Protein AF-A0A963QCN6-F1 (afdb_monomer)

Nearest PDB structures (foldseek):
  6n9h-assembly1_A  TM=8.023E-01  e=6.105E+00  synthetic construct
  6o0i-assembly1_A  TM=8.056E-01  e=9.210E+00  synthetic construct

Sequence (66 aa):
WMVLIAAEMLAQNPGLGKFVWDEFQNGSSQSLARIMFAVIVIGFIGFLLDRVMMSLQALASKNHTV

Solvent-accessible surface area (backbone atoms only — not comparable to full-atom values): 3837 Å² total; per-residue (Å²): 113,70,67,58,55,53,51,41,68,69,62,80,50,93,31,71,68,56,50,45,51,53,37,60,73,62,73,43,85,69,29,57,58,52,42,53,51,50,53,51,51,52,52,51,52,54,51,51,53,52,53,50,50,54,50,49,50,54,55,56,54,61,67,72,78,113

Mean predicted aligned error: 9.53 Å

Secondary structure (DSSP, 8-state):
-HHHHHHHHHT-S--HHHHHHHHHHT--HHHHHHHHHHHHHHHHHHHHHHHHHHHHHHHHHHTT--

Radius of gyration: 16.56 Å; Cα contacts (8 Å, |Δi|>4): 21; chains: 1; bounding box: 39×15×47 Å

pLDDT: mean 74.9, std 9.88, range [49.28, 87.94]

Structure (mmCIF, N/CA/C/O backbone):
data_AF-A0A963QCN6-F1
#
_entry.id   AF-A0A963QCN6-F1
#
loop_
_atom_site.group_PDB
_atom_site.id
_atom_site.type_symbol
_atom_site.label_atom_id
_atom_site.label_alt_id
_atom_site.label_comp_id
_atom_site.label_asym_id
_atom_site.label_entity_id
_atom_site.label_seq_id
_atom_site.pdbx_PDB_ins_code
_atom_site.Cartn_x
_atom_site.Cartn_y
_atom_site.Cartn_z
_atom_site.occupancy
_atom_site.B_iso_or_equiv
_atom_site.auth_seq_id
_atom_site.auth_comp_id
_atom_site.auth_asym_id
_atom_site.auth_atom_id
_atom_site.pdbx_PDB_model_num
ATOM 1 N N . TRP A 1 1 ? 6.060 4.318 -0.543 1.00 65.75 1 TRP A N 1
ATOM 2 C CA . TRP A 1 1 ? 5.052 5.197 0.091 1.00 65.75 1 TRP A CA 1
ATOM 3 C C . TRP A 1 1 ? 4.267 6.002 -0.951 1.00 65.75 1 TRP A C 1
ATOM 5 O O . TRP A 1 1 ? 3.082 5.752 -1.097 1.00 65.75 1 TRP A O 1
ATOM 15 N N . MET A 1 2 ? 4.910 6.844 -1.773 1.00 68.62 2 MET A N 1
ATOM 16 C CA . MET A 1 2 ? 4.228 7.644 -2.819 1.00 68.62 2 MET A CA 1
ATOM 17 C C . MET A 1 2 ? 3.507 6.817 -3.902 1.00 68.62 2 MET A C 1
ATOM 19 O O . MET A 1 2 ? 2.416 7.175 -4.329 1.00 68.62 2 MET A O 1
ATOM 23 N N . VAL A 1 3 ? 4.076 5.677 -4.309 1.00 71.38 3 VAL A N 1
ATOM 24 C CA . VAL A 1 3 ? 3.472 4.778 -5.315 1.00 71.38 3 VAL A CA 1
ATOM 25 C C . VAL A 1 3 ? 2.141 4.175 -4.847 1.00 71.38 3 VAL A C 1
ATOM 27 O O . VAL A 1 3 ? 1.232 4.000 -5.649 1.00 71.38 3 VAL A O 1
ATOM 30 N N . LEU A 1 4 ? 2.000 3.895 -3.550 1.00 70.44 4 LEU A N 1
ATOM 31 C CA . LEU A 1 4 ? 0.775 3.316 -2.993 1.00 70.44 4 LEU A CA 1
ATOM 32 C C . LEU A 1 4 ? -0.363 4.344 -2.967 1.00 70.44 4 LEU A C 1
ATOM 34 O O . LEU A 1 4 ? -1.487 4.007 -3.319 1.00 70.44 4 LEU A O 1
ATOM 38 N N . ILE A 1 5 ? -0.052 5.607 -2.647 1.00 72.00 5 ILE A N 1
ATOM 39 C CA . ILE A 1 5 ? -1.024 6.709 -2.713 1.00 72.00 5 ILE A CA 1
ATOM 40 C C . ILE A 1 5 ? -1.444 6.968 -4.167 1.00 72.00 5 ILE A C 1
ATOM 42 O O . ILE A 1 5 ? -2.627 7.139 -4.443 1.00 72.00 5 ILE A O 1
ATOM 46 N N . ALA A 1 6 ? -0.502 6.940 -5.117 1.00 72.94 6 ALA A N 1
ATOM 47 C CA . ALA A 1 6 ? -0.817 7.098 -6.538 1.00 72.94 6 ALA A CA 1
ATOM 48 C C . ALA A 1 6 ? -1.722 5.968 -7.068 1.00 72.94 6 ALA A C 1
ATOM 50 O O . ALA A 1 6 ? -2.666 6.233 -7.810 1.00 72.94 6 ALA A O 1
ATOM 51 N N . ALA A 1 7 ? -1.477 4.722 -6.650 1.00 71.19 7 ALA A N 1
ATOM 52 C CA . ALA A 1 7 ? -2.328 3.584 -6.991 1.00 71.19 7 ALA A CA 1
ATOM 53 C C . ALA A 1 7 ? -3.739 3.706 -6.386 1.00 71.19 7 ALA A C 1
ATOM 55 O O . ALA A 1 7 ? -4.718 3.390 -7.059 1.00 71.19 7 ALA A O 1
ATOM 56 N N . GLU A 1 8 ? -3.860 4.210 -5.152 1.00 70.69 8 GLU A N 1
ATOM 57 C CA . GLU A 1 8 ? -5.157 4.442 -4.504 1.00 70.69 8 GLU A CA 1
ATOM 58 C C . GLU A 1 8 ? -5.983 5.516 -5.232 1.00 70.69 8 GLU A C 1
ATOM 60 O O . GLU A 1 8 ? -7.183 5.346 -5.432 1.00 70.69 8 GLU A O 1
ATOM 65 N N . MET A 1 9 ? -5.333 6.581 -5.708 1.00 68.81 9 MET A N 1
ATOM 66 C CA . MET A 1 9 ? -5.993 7.657 -6.457 1.00 68.81 9 MET A CA 1
ATOM 67 C C . MET A 1 9 ? -6.411 7.234 -7.877 1.00 68.81 9 MET A C 1
ATOM 69 O O . MET A 1 9 ? -7.407 7.736 -8.394 1.00 68.81 9 MET A O 1
ATOM 73 N N . LEU A 1 10 ? -5.695 6.291 -8.503 1.00 65.06 10 LEU A N 1
ATOM 74 C CA . LEU A 1 10 ? -6.047 5.734 -9.819 1.00 65.06 10 LEU A CA 1
ATOM 75 C C . LEU A 1 10 ? -7.189 4.711 -9.762 1.00 65.06 10 LEU A C 1
ATOM 77 O O . LEU A 1 10 ? -7.894 4.537 -10.752 1.00 65.06 10 LEU A O 1
ATOM 81 N N . ALA A 1 11 ? -7.392 4.036 -8.626 1.00 67.81 11 ALA A N 1
ATOM 82 C CA . ALA A 1 11 ? -8.391 2.975 -8.510 1.00 67.81 11 ALA A CA 1
ATOM 83 C C . ALA A 1 11 ? -9.849 3.479 -8.552 1.00 67.81 11 ALA A C 1
ATOM 85 O O . ALA A 1 11 ? -10.746 2.650 -8.693 1.00 67.81 11 ALA A O 1
ATOM 86 N N . GLN A 1 12 ? -10.094 4.795 -8.415 1.00 56.03 12 GLN A N 1
ATOM 87 C CA . GLN A 1 12 ? -11.402 5.493 -8.366 1.00 56.03 12 GLN A CA 1
ATOM 88 C C . GLN A 1 12 ? -12.475 4.916 -7.404 1.00 56.03 12 GLN A C 1
ATOM 90 O O . GLN A 1 12 ? -13.530 5.520 -7.228 1.00 56.03 12 GLN A O 1
ATOM 95 N N . ASN A 1 13 ? -12.207 3.789 -6.746 1.00 62.12 13 ASN A N 1
ATOM 96 C CA . ASN A 1 13 ? -13.017 3.126 -5.733 1.00 62.12 13 ASN A CA 1
ATOM 97 C C . ASN A 1 13 ? -12.508 3.476 -4.327 1.00 62.12 13 ASN A C 1
ATOM 99 O O . ASN A 1 13 ? -11.335 3.827 -4.178 1.00 62.12 13 ASN A O 1
ATOM 103 N N . PRO A 1 14 ? -13.352 3.362 -3.280 1.00 68.56 14 PRO A N 1
ATOM 104 C CA . PRO A 1 14 ? -12.913 3.546 -1.899 1.00 68.56 14 PRO A CA 1
ATOM 105 C C . PRO A 1 14 ? -11.693 2.658 -1.612 1.00 68.56 14 PRO A C 1
ATOM 107 O O . PRO A 1 14 ? -11.770 1.434 -1.692 1.00 68.56 14 PRO A O 1
ATOM 110 N N . GLY A 1 15 ? -10.559 3.308 -1.350 1.00 74.62 15 GLY A N 1
ATOM 111 C CA . GLY A 1 15 ? -9.249 2.675 -1.279 1.00 74.62 15 GLY A CA 1
ATOM 112 C C . GLY A 1 15 ? -8.940 1.984 0.047 1.00 74.62 15 GLY A C 1
ATOM 113 O O . GLY A 1 15 ? -9.725 2.011 1.000 1.00 74.62 15 GLY A O 1
ATOM 114 N N . LEU A 1 16 ? -7.744 1.393 0.117 1.00 74.62 16 LEU A N 1
ATOM 115 C CA . LEU A 1 16 ? -7.231 0.736 1.323 1.00 74.62 16 LEU A CA 1
ATOM 116 C C . LEU A 1 16 ? -7.021 1.733 2.475 1.00 74.62 16 LEU A C 1
ATOM 118 O O . LEU A 1 16 ? -7.251 1.367 3.627 1.00 74.62 16 LEU A O 1
ATOM 122 N N . GLY A 1 17 ? -6.659 2.991 2.192 1.00 72.56 17 GLY A N 1
ATOM 123 C CA . GLY A 1 17 ? -6.550 4.044 3.204 1.00 72.56 17 GLY A CA 1
ATOM 124 C C . GLY A 1 17 ? -7.898 4.398 3.833 1.00 72.56 17 GLY A C 1
ATOM 125 O O . GLY A 1 17 ? -8.010 4.456 5.059 1.00 72.56 17 GLY A O 1
ATOM 126 N N . LYS A 1 18 ? -8.950 4.544 3.015 1.00 74.38 18 LYS A N 1
ATOM 127 C CA . LYS A 1 18 ? -10.322 4.758 3.509 1.00 74.38 18 LYS A CA 1
ATOM 128 C C . LYS A 1 18 ? -10.832 3.556 4.314 1.00 74.38 18 LYS A C 1
ATOM 130 O O . LYS A 1 18 ? -11.489 3.759 5.326 1.00 74.38 18 LYS A O 1
ATOM 135 N N . PHE A 1 19 ? -10.506 2.329 3.900 1.00 76.81 19 PHE A N 1
ATOM 136 C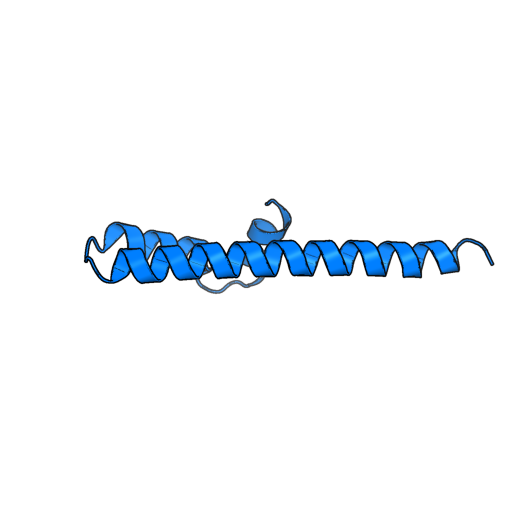 CA . PHE A 1 19 ? -10.849 1.107 4.640 1.00 76.81 19 PHE A CA 1
ATOM 137 C C . PHE A 1 19 ? -10.190 1.066 6.026 1.00 76.81 19 PHE A C 1
ATOM 139 O O . PHE A 1 19 ? -10.872 0.847 7.021 1.00 76.81 19 PHE A O 1
ATOM 146 N N . VAL A 1 20 ? -8.884 1.341 6.114 1.00 75.75 20 VAL A N 1
ATOM 147 C CA . VAL A 1 20 ? -8.168 1.403 7.402 1.00 75.75 20 VAL A CA 1
ATOM 148 C C . VAL A 1 20 ? -8.715 2.521 8.292 1.00 75.75 20 VAL A C 1
ATOM 150 O O . VAL A 1 20 ? -8.849 2.328 9.497 1.00 75.75 20 VAL A O 1
ATOM 153 N N . TRP A 1 21 ? -9.058 3.669 7.706 1.00 76.31 21 TRP A N 1
ATOM 154 C CA . TRP A 1 21 ? -9.647 4.802 8.418 1.00 76.31 21 TRP A CA 1
ATOM 155 C C . TRP A 1 21 ? -11.029 4.484 9.011 1.00 76.31 21 TRP A C 1
ATOM 157 O O . TRP A 1 21 ? -11.277 4.779 10.180 1.00 76.31 21 TRP A O 1
ATOM 167 N N . ASP A 1 22 ? -11.907 3.843 8.235 1.00 80.00 22 ASP A N 1
ATOM 168 C CA . ASP A 1 22 ? -13.242 3.426 8.690 1.00 80.00 22 ASP A CA 1
ATOM 169 C C . ASP A 1 22 ? -13.134 2.387 9.818 1.00 80.00 22 ASP A C 1
ATOM 171 O O . ASP A 1 22 ? -13.798 2.481 10.850 1.00 80.00 22 ASP A O 1
ATOM 175 N N . GLU A 1 23 ? -12.214 1.433 9.668 1.0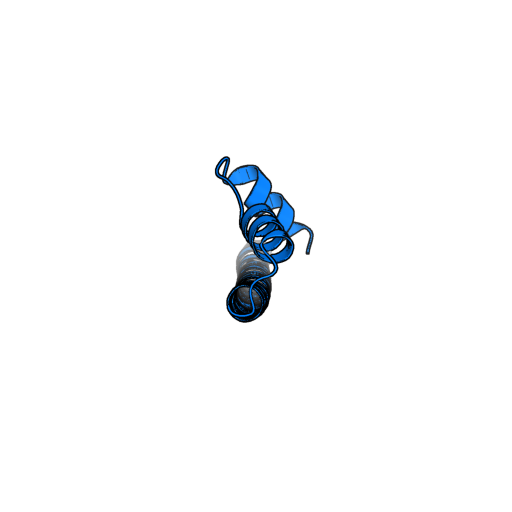0 78.25 23 GLU A N 1
ATOM 176 C CA . GLU A 1 23 ? -11.976 0.366 10.638 1.00 78.25 23 GLU A CA 1
ATOM 177 C C . GLU A 1 23 ? -11.316 0.889 11.931 1.00 78.25 23 GLU A C 1
ATOM 179 O O . GLU A 1 23 ? -11.594 0.388 13.024 1.00 78.25 23 GLU A O 1
ATOM 184 N N . PHE A 1 24 ? -10.492 1.939 11.840 1.00 72.88 24 PHE A N 1
ATOM 185 C CA . PHE A 1 24 ? -9.917 2.628 13.000 1.00 72.88 24 PHE A CA 1
ATOM 186 C C . PHE A 1 24 ? -10.979 3.400 13.790 1.00 72.88 24 PHE A C 1
ATOM 188 O O . PHE A 1 24 ? -11.003 3.322 15.018 1.00 72.88 24 PHE A O 1
ATOM 195 N N . GLN A 1 25 ? -11.903 4.084 13.109 1.00 70.31 25 GLN A N 1
ATOM 196 C CA . GLN A 1 25 ? -13.005 4.786 13.777 1.00 70.31 25 GLN A CA 1
ATOM 197 C C . GLN A 1 25 ? -14.063 3.849 14.378 1.00 70.31 25 GLN A C 1
ATOM 199 O O . GLN A 1 25 ? -14.733 4.225 15.337 1.00 70.31 25 GLN A O 1
ATOM 204 N N . ASN A 1 26 ? -14.200 2.622 13.869 1.00 71.00 26 ASN A N 1
ATOM 205 C CA . ASN A 1 26 ? -15.194 1.653 14.342 1.00 71.00 26 ASN A CA 1
ATOM 206 C C . ASN A 1 26 ? -14.904 1.088 15.757 1.00 71.00 26 ASN A C 1
ATOM 208 O O . ASN A 1 26 ? -15.754 0.415 16.334 1.00 71.00 26 ASN A O 1
ATOM 212 N N . GLY A 1 27 ? -13.714 1.329 16.330 1.00 63.16 27 GLY A N 1
ATOM 213 C CA . GLY A 1 27 ? -13.401 1.147 17.763 1.00 63.16 27 GLY A CA 1
ATOM 214 C C . GLY A 1 27 ? -13.526 -0.268 18.365 1.00 63.16 27 GLY A C 1
ATOM 215 O O . GLY A 1 27 ? -13.268 -0.454 19.552 1.00 63.16 27 GLY A O 1
ATOM 216 N N . SER A 1 28 ? -13.920 -1.275 17.585 1.00 61.56 28 SER A N 1
ATOM 217 C CA . SER A 1 28 ? -14.138 -2.652 18.039 1.00 61.56 28 SER A CA 1
ATOM 218 C C . SER A 1 28 ? -12.831 -3.452 18.073 1.00 61.56 28 SER A C 1
ATOM 220 O O . SER A 1 28 ? -11.990 -3.321 17.190 1.00 61.56 28 SER A O 1
ATOM 222 N N . SER A 1 29 ? -12.657 -4.363 19.035 1.00 56.66 29 SER A N 1
ATOM 223 C CA . SER A 1 29 ? -11.441 -5.190 19.173 1.00 56.66 29 SER A CA 1
ATOM 224 C C . SER A 1 29 ? -11.105 -6.033 17.930 1.00 56.66 29 SER A C 1
ATOM 226 O O . SER A 1 29 ? -9.956 -6.417 17.729 1.00 56.66 29 SER A O 1
ATOM 228 N N . GLN A 1 30 ? -12.087 -6.293 17.063 1.00 62.59 30 GLN A N 1
ATOM 229 C CA . GLN A 1 30 ? -11.899 -7.012 15.799 1.00 62.59 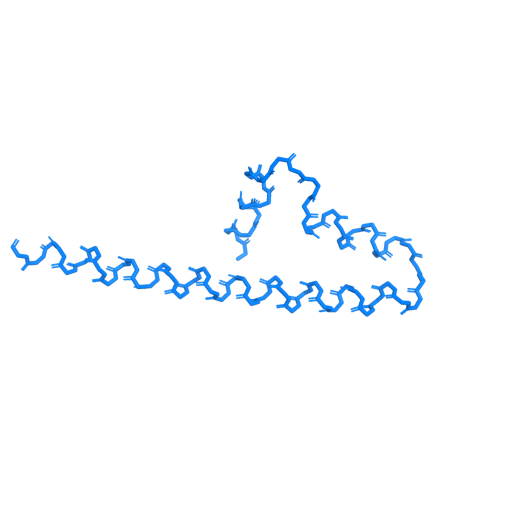30 GLN A CA 1
ATOM 230 C C . GLN A 1 30 ? -11.417 -6.106 14.651 1.00 62.59 30 GLN A C 1
ATOM 232 O O . GLN A 1 30 ? -10.872 -6.593 13.659 1.00 62.59 30 GLN A O 1
ATOM 237 N N . SER A 1 31 ? -11.574 -4.790 14.803 1.00 65.62 31 SER A N 1
ATOM 238 C CA . SER A 1 31 ? -11.128 -3.775 13.850 1.00 65.62 31 SER A CA 1
ATOM 239 C C . SER A 1 31 ? -9.598 -3.652 13.850 1.00 65.62 31 SER A C 1
ATOM 241 O O . SER A 1 31 ? -8.968 -3.586 12.797 1.00 65.62 31 SER A O 1
ATOM 243 N N . LEU A 1 32 ? -8.972 -3.788 15.023 1.00 73.00 32 LEU A N 1
ATOM 244 C CA . LEU A 1 32 ? -7.518 -3.723 15.194 1.00 73.00 32 LEU A CA 1
ATOM 245 C C . LEU A 1 32 ? -6.793 -4.874 14.470 1.00 73.00 32 LEU A C 1
ATOM 247 O O . LEU A 1 32 ? -5.768 -4.660 13.820 1.00 73.00 32 LEU A O 1
ATOM 251 N N . ALA A 1 33 ? -7.375 -6.079 14.487 1.00 79.62 33 ALA A N 1
ATOM 252 C CA . ALA A 1 33 ? -6.872 -7.222 13.724 1.00 79.62 33 ALA A CA 1
ATOM 253 C C . ALA A 1 33 ? -6.935 -6.982 12.202 1.00 79.62 33 ALA A C 1
ATOM 255 O O . ALA A 1 33 ? -5.996 -7.321 11.478 1.00 79.62 33 ALA A O 1
ATOM 256 N N . ARG A 1 34 ? -8.012 -6.348 11.713 1.00 79.06 34 ARG A N 1
ATOM 257 C CA . ARG A 1 34 ? -8.161 -5.981 10.295 1.00 79.06 34 ARG A CA 1
ATOM 258 C C . ARG A 1 34 ? -7.182 -4.884 9.872 1.00 79.06 34 ARG A C 1
ATOM 260 O O . ARG A 1 34 ? -6.614 -4.984 8.787 1.00 79.06 34 ARG A O 1
ATOM 267 N N . ILE A 1 35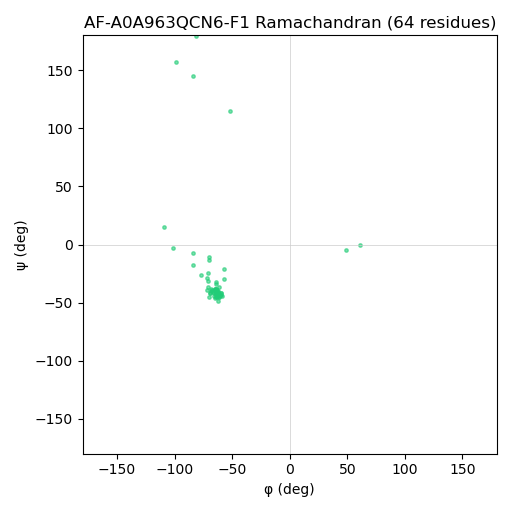 ? -6.914 -3.903 10.735 1.00 81.81 35 ILE A N 1
ATOM 268 C CA . ILE A 1 35 ? -5.902 -2.861 10.490 1.00 81.81 35 ILE A CA 1
ATOM 269 C C . ILE A 1 35 ? -4.504 -3.477 10.392 1.00 81.81 35 ILE 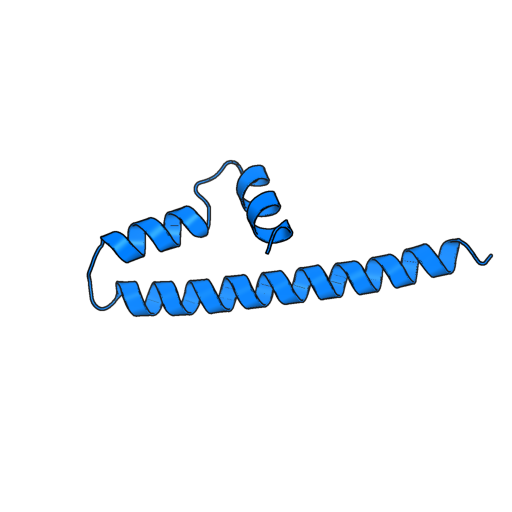A C 1
ATOM 271 O O . ILE A 1 35 ? -3.767 -3.174 9.456 1.00 81.81 35 ILE A O 1
ATOM 275 N N . MET A 1 36 ? -4.142 -4.384 11.304 1.00 83.06 36 MET A N 1
ATOM 276 C CA . MET A 1 36 ? -2.845 -5.067 11.243 1.00 83.06 36 MET A CA 1
ATOM 277 C C . MET A 1 36 ? -2.663 -5.865 9.950 1.00 83.06 36 MET A C 1
ATOM 279 O O . MET A 1 36 ? -1.607 -5.788 9.321 1.00 83.06 36 MET A O 1
ATOM 283 N N . PHE A 1 37 ? -3.698 -6.588 9.517 1.00 83.81 37 PHE A N 1
ATOM 284 C CA . PHE A 1 37 ? -3.675 -7.284 8.234 1.00 83.81 37 PHE A CA 1
ATOM 285 C C . PHE A 1 37 ? -3.517 -6.307 7.060 1.00 83.81 37 PHE A C 1
ATOM 287 O O . PHE A 1 37 ? -2.674 -6.526 6.191 1.00 83.81 37 PHE A O 1
ATOM 294 N N . ALA A 1 38 ? -4.259 -5.196 7.061 1.00 82.38 38 ALA A N 1
ATOM 295 C CA . ALA A 1 38 ? -4.160 -4.173 6.024 1.00 82.38 38 ALA A CA 1
ATOM 296 C C . ALA A 1 38 ? -2.745 -3.578 5.929 1.00 82.38 38 ALA A C 1
ATOM 298 O O . ALA A 1 38 ? -2.219 -3.434 4.827 1.00 82.38 38 ALA A O 1
ATOM 299 N N . VAL A 1 39 ? -2.083 -3.308 7.059 1.00 84.25 39 VAL A N 1
ATOM 300 C CA . VAL A 1 39 ? -0.692 -2.818 7.082 1.00 84.25 39 VAL A CA 1
ATOM 301 C C . VAL A 1 39 ? 0.273 -3.833 6.460 1.00 84.25 39 VAL A C 1
ATOM 303 O O . VAL A 1 39 ? 1.134 -3.447 5.667 1.00 84.25 39 VAL A O 1
ATOM 306 N N . ILE A 1 40 ? 0.111 -5.127 6.758 1.00 86.00 40 ILE A N 1
ATOM 307 C CA . ILE A 1 40 ? 0.933 -6.194 6.162 1.00 86.00 40 ILE A CA 1
ATOM 308 C C . ILE A 1 40 ? 0.708 -6.273 4.647 1.00 86.00 40 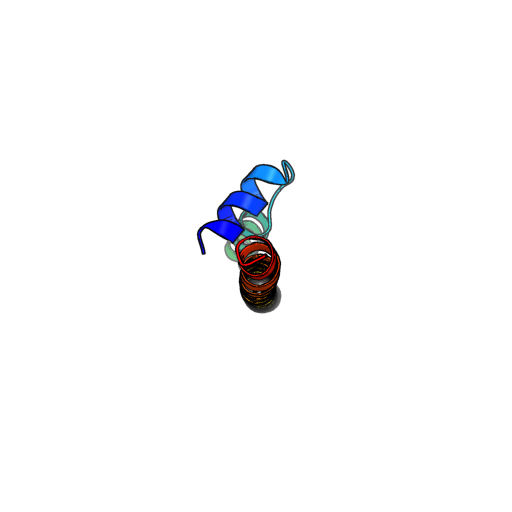ILE A C 1
ATOM 310 O O . ILE A 1 40 ? 1.676 -6.342 3.889 1.00 86.00 40 ILE A O 1
ATOM 314 N N . VAL A 1 41 ? -0.547 -6.210 4.194 1.00 84.31 41 VAL A N 1
ATOM 315 C CA . VAL A 1 41 ? -0.893 -6.220 2.762 1.00 84.31 41 VAL A CA 1
ATOM 316 C C . VAL A 1 41 ? -0.289 -5.012 2.043 1.00 84.31 41 VAL A C 1
ATOM 318 O O . VAL A 1 41 ? 0.324 -5.172 0.989 1.00 84.31 41 VAL A O 1
ATOM 321 N N . ILE A 1 42 ? -0.389 -3.815 2.624 1.00 83.44 42 ILE A N 1
ATOM 322 C CA . ILE A 1 42 ? 0.195 -2.589 2.059 1.00 83.44 42 ILE A CA 1
ATOM 323 C C . ILE A 1 42 ? 1.724 -2.703 1.977 1.00 83.44 42 ILE A C 1
ATOM 325 O O . ILE A 1 42 ? 2.314 -2.357 0.950 1.00 83.44 42 ILE A O 1
ATOM 329 N N . GLY A 1 43 ? 2.370 -3.225 3.024 1.00 84.62 43 GLY A N 1
ATOM 330 C CA . GLY A 1 43 ? 3.810 -3.481 3.031 1.00 84.62 43 GLY A CA 1
ATOM 331 C C . GLY A 1 43 ? 4.229 -4.470 1.940 1.00 84.62 43 GLY A C 1
ATOM 332 O O . GLY A 1 43 ? 5.194 -4.220 1.217 1.00 84.62 43 GLY A O 1
ATOM 333 N N . PHE A 1 44 ? 3.462 -5.548 1.763 1.00 86.88 44 PHE A N 1
ATOM 334 C CA . PHE A 1 44 ? 3.718 -6.558 0.739 1.00 86.88 44 PHE A CA 1
ATOM 335 C C . PHE A 1 44 ? 3.569 -5.996 -0.680 1.00 86.88 44 PHE A C 1
ATOM 337 O O . PHE A 1 44 ? 4.454 -6.190 -1.510 1.00 86.88 44 PHE A O 1
ATOM 344 N N . ILE A 1 45 ? 2.501 -5.240 -0.952 1.00 85.56 45 ILE A N 1
ATOM 345 C CA . ILE A 1 45 ? 2.291 -4.596 -2.258 1.00 85.56 45 ILE A CA 1
ATOM 346 C C . ILE A 1 45 ? 3.401 -3.576 -2.540 1.00 85.56 45 ILE A C 1
ATOM 348 O O . ILE A 1 45 ? 3.933 -3.542 -3.649 1.00 85.56 45 ILE A O 1
ATOM 352 N N . GLY A 1 46 ? 3.797 -2.780 -1.542 1.00 84.19 46 GLY A N 1
ATOM 353 C CA . GLY A 1 46 ? 4.906 -1.833 -1.673 1.00 84.19 46 GLY A CA 1
ATOM 354 C C . GLY A 1 46 ? 6.225 -2.517 -2.041 1.00 84.19 46 GLY A C 1
ATOM 355 O O . GLY A 1 46 ? 6.912 -2.062 -2.953 1.00 84.19 46 GLY A O 1
ATOM 356 N N . PHE A 1 47 ? 6.540 -3.637 -1.388 1.00 85.69 47 PHE A N 1
ATOM 357 C CA . PHE A 1 47 ? 7.718 -4.448 -1.701 1.00 85.69 47 PHE A CA 1
ATOM 358 C C . PHE A 1 47 ? 7.656 -5.057 -3.109 1.00 85.69 47 PHE A C 1
ATOM 360 O O . PHE A 1 47 ? 8.650 -5.068 -3.834 1.00 85.69 47 PHE A O 1
ATOM 367 N N . LEU A 1 48 ? 6.486 -5.543 -3.523 1.00 86.88 48 LEU A N 1
ATOM 368 C CA . LEU A 1 48 ? 6.308 -6.192 -4.820 1.00 86.88 48 LEU A CA 1
ATOM 369 C C . LEU A 1 48 ? 6.432 -5.191 -5.976 1.00 86.88 48 LEU A C 1
ATOM 371 O O . LEU A 1 48 ? 7.100 -5.477 -6.968 1.00 86.88 48 LEU A O 1
ATOM 375 N N . LEU A 1 49 ? 5.855 -3.996 -5.825 1.00 85.69 49 LEU A N 1
ATOM 376 C CA . LEU A 1 49 ? 5.995 -2.911 -6.799 1.00 85.69 49 LEU A CA 1
ATOM 377 C C . LEU A 1 49 ? 7.446 -2.428 -6.910 1.00 85.69 49 LEU A C 1
ATOM 379 O O . LEU A 1 49 ? 7.923 -2.199 -8.020 1.00 85.69 49 LEU A O 1
ATOM 383 N N . ASP A 1 50 ? 8.166 -2.335 -5.790 1.00 85.12 50 ASP A N 1
ATOM 384 C CA . ASP A 1 50 ? 9.596 -2.003 -5.793 1.00 85.12 50 ASP A CA 1
ATOM 385 C C . ASP A 1 50 ? 10.420 -3.069 -6.540 1.00 85.12 50 ASP A C 1
ATOM 387 O O . ASP A 1 50 ? 11.230 -2.758 -7.418 1.00 85.12 50 ASP A O 1
ATOM 391 N N . ARG A 1 51 ? 10.120 -4.352 -6.299 1.00 86.06 51 ARG A N 1
ATOM 392 C CA . ARG A 1 51 ? 10.742 -5.484 -7.000 1.00 86.06 51 ARG A CA 1
ATOM 393 C C . ARG A 1 51 ? 10.508 -5.434 -8.514 1.00 86.06 51 ARG A C 1
ATOM 395 O O . ARG A 1 51 ? 11.431 -5.708 -9.283 1.00 86.06 51 ARG A O 1
ATOM 402 N N . VAL A 1 52 ? 9.292 -5.090 -8.937 1.00 87.94 52 VAL A N 1
ATOM 403 C CA . VAL A 1 52 ? 8.929 -4.944 -10.356 1.00 87.94 52 VAL A CA 1
ATOM 404 C C . VAL A 1 52 ? 9.641 -3.747 -10.986 1.00 87.94 52 VAL A C 1
ATOM 406 O O . VAL A 1 52 ? 10.135 -3.850 -12.103 1.00 87.94 52 VAL A O 1
ATOM 409 N N . MET A 1 53 ? 9.775 -2.628 -10.277 1.00 86.19 53 MET A N 1
ATOM 410 C CA . MET A 1 53 ? 10.533 -1.477 -10.780 1.00 86.19 53 MET A CA 1
ATOM 411 C C . MET A 1 53 ? 12.012 -1.811 -10.997 1.00 86.19 53 MET A C 1
ATOM 413 O O . MET A 1 53 ? 12.586 -1.414 -12.012 1.00 86.19 53 MET A O 1
ATOM 417 N N . MET A 1 54 ? 12.625 -2.579 -10.092 1.00 86.25 54 MET A N 1
ATOM 418 C CA . MET A 1 54 ? 14.003 -3.047 -10.268 1.00 86.25 54 MET A CA 1
ATOM 419 C C . MET A 1 54 ? 14.151 -3.986 -11.473 1.00 86.25 54 MET A C 1
ATOM 421 O O . MET A 1 54 ? 15.116 -3.863 -12.230 1.00 86.25 54 MET A O 1
ATOM 425 N N . SER A 1 55 ? 13.204 -4.906 -11.692 1.00 84.25 55 SER A N 1
ATOM 426 C CA . SER A 1 55 ? 13.256 -5.804 -12.853 1.00 84.25 55 SER A CA 1
ATOM 427 C C . SER A 1 55 ? 13.027 -5.054 -14.167 1.00 84.25 55 SER A C 1
ATOM 429 O O . SER A 1 55 ? 13.747 -5.294 -15.135 1.00 84.25 55 SER 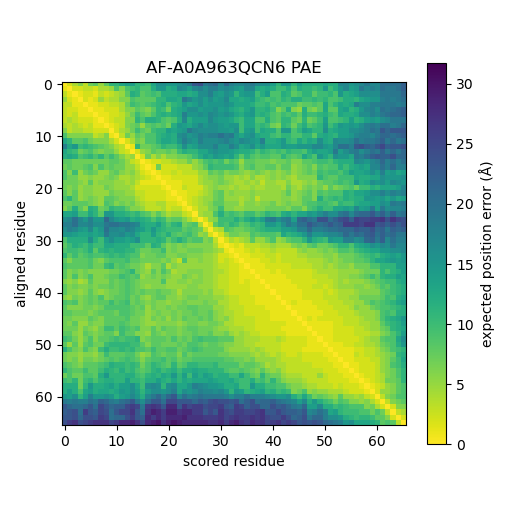A O 1
ATOM 431 N N . LEU A 1 56 ? 12.097 -4.096 -14.190 1.00 85.69 56 LEU A N 1
ATOM 432 C CA . LEU A 1 56 ? 11.854 -3.227 -15.339 1.00 85.69 56 LEU A CA 1
ATOM 433 C C . LEU A 1 56 ? 13.068 -2.351 -15.658 1.00 85.69 56 LEU A C 1
ATOM 435 O O . LEU A 1 56 ? 13.431 -2.245 -16.826 1.00 85.69 56 LEU A O 1
ATOM 439 N N . GLN A 1 57 ? 13.745 -1.785 -14.653 1.00 83.94 57 GLN A N 1
ATOM 440 C CA . GLN A 1 57 ? 15.002 -1.057 -14.868 1.00 83.94 57 GLN A CA 1
ATOM 441 C C . GLN A 1 57 ? 16.086 -1.956 -15.464 1.00 83.94 57 GLN A C 1
ATOM 443 O O . GLN A 1 57 ? 16.764 -1.548 -16.404 1.00 83.94 57 GLN A O 1
ATOM 448 N N . ALA A 1 58 ? 16.237 -3.187 -14.969 1.00 82.25 58 ALA A N 1
ATOM 449 C CA . ALA A 1 58 ? 17.211 -4.130 -15.514 1.00 82.25 58 ALA A CA 1
ATOM 450 C C . ALA A 1 58 ? 16.897 -4.521 -16.971 1.00 82.25 58 ALA A C 1
ATOM 452 O O . ALA A 1 58 ? 17.812 -4.655 -17.785 1.00 82.25 58 ALA A O 1
ATOM 453 N N . LEU A 1 59 ? 15.616 -4.684 -17.313 1.00 80.75 59 LEU A N 1
ATOM 454 C CA . LEU A 1 59 ? 15.168 -4.986 -18.675 1.00 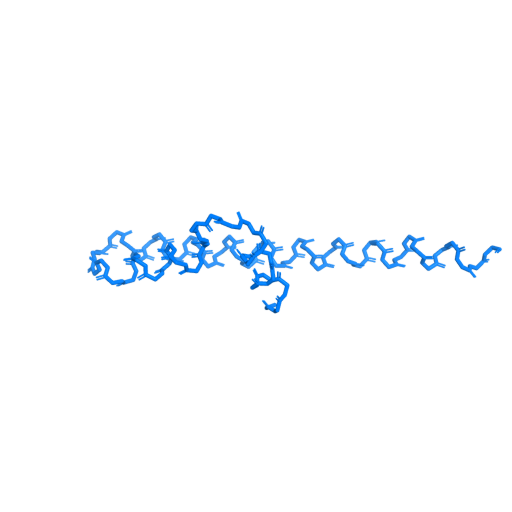80.75 59 LEU A CA 1
ATOM 455 C C . LEU A 1 59 ? 15.343 -3.791 -19.621 1.00 80.75 59 LEU A C 1
ATOM 457 O O . LEU A 1 59 ? 15.869 -3.959 -20.718 1.00 80.75 59 LEU A O 1
ATOM 461 N N . ALA A 1 60 ? 14.958 -2.588 -19.192 1.00 80.94 60 ALA A N 1
ATOM 462 C CA . ALA A 1 60 ? 15.110 -1.369 -19.983 1.00 80.94 60 ALA A CA 1
ATOM 463 C C . ALA A 1 60 ? 16.589 -0.998 -20.188 1.00 80.94 60 ALA A C 1
ATOM 465 O O . ALA A 1 60 ? 16.986 -0.648 -21.296 1.00 80.94 60 ALA A O 1
ATOM 466 N N . SER A 1 61 ? 17.419 -1.138 -19.147 1.00 77.44 61 SER A N 1
ATOM 467 C CA . SER A 1 61 ? 18.865 -0.879 -19.207 1.00 77.44 61 SER A CA 1
ATOM 468 C C . SER A 1 61 ? 19.580 -1.816 -20.184 1.00 77.44 61 SER A C 1
ATOM 470 O O . SER A 1 61 ? 20.379 -1.361 -21.000 1.00 77.44 61 SER A O 1
ATOM 472 N N . LYS A 1 62 ? 19.218 -3.109 -20.200 1.00 62.41 62 LYS A N 1
ATOM 473 C CA . LYS A 1 62 ? 19.745 -4.066 -21.188 1.00 62.41 62 LYS A CA 1
ATOM 474 C C . LYS A 1 62 ? 19.481 -3.650 -22.637 1.00 62.41 62 LYS A C 1
ATOM 476 O O . LYS A 1 62 ? 20.273 -3.991 -23.508 1.00 62.41 62 LYS A O 1
ATOM 481 N N . ASN A 1 63 ? 18.393 -2.927 -22.898 1.00 56.84 63 ASN A N 1
ATOM 482 C CA . ASN A 1 63 ? 17.995 -2.531 -24.246 1.00 56.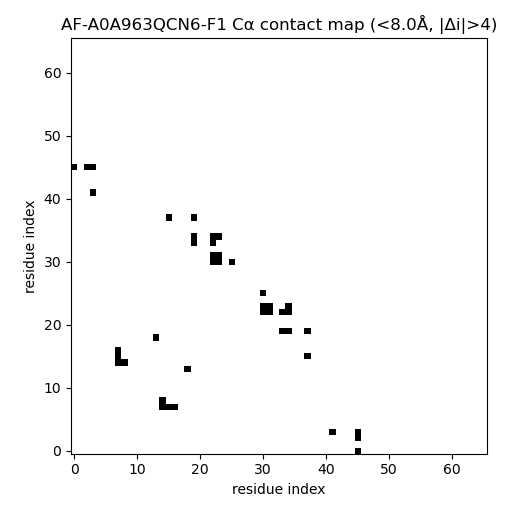84 63 ASN A CA 1
ATOM 483 C C . ASN A 1 63 ? 18.700 -1.254 -24.744 1.00 56.84 63 ASN A C 1
ATOM 485 O O . ASN A 1 63 ? 18.543 -0.896 -25.905 1.00 56.84 63 ASN A O 1
ATOM 489 N N . HIS A 1 64 ? 19.454 -0.563 -23.882 1.00 55.53 64 HIS A N 1
ATOM 490 C CA . HIS A 1 64 ? 20.204 0.653 -24.227 1.00 55.53 64 HIS A CA 1
ATOM 491 C C . HIS A 1 64 ? 21.707 0.399 -24.441 1.00 55.53 64 HIS A C 1
ATOM 493 O O . HIS A 1 64 ? 22.441 1.323 -24.776 1.00 55.53 64 HIS A O 1
ATOM 499 N N . THR A 1 65 ? 22.172 -0.838 -24.239 1.00 53.47 65 THR A N 1
ATOM 500 C CA . THR A 1 65 ? 23.575 -1.250 -24.435 1.00 53.47 65 THR A CA 1
ATOM 501 C C . THR A 1 65 ? 23.783 -2.158 -25.655 1.00 53.47 65 THR A C 1
ATOM 503 O O . THR A 1 65 ? 24.817 -2.818 -25.736 1.00 53.47 65 THR A O 1
ATOM 506 N N . VAL A 1 66 ? 22.810 -2.229 -26.570 1.00 49.28 66 VAL A N 1
ATOM 507 C CA . VAL A 1 66 ? 22.915 -2.924 -27.870 1.00 49.28 66 VAL A CA 1
ATOM 508 C C . VAL A 1 66 ? 22.950 -1.938 -29.023 1.00 49.28 66 VAL A C 1
ATOM 510 O O . VAL A 1 66 ? 22.219 -0.927 -28.945 1.00 49.28 66 VAL A O 1
#

Foldseek 3Di:
DVVQVVVQVVVPDCGLVNLLVVLVVVPDPVSVVVNVVSVVVSVVVVVVVVVVVVVVCVVVVVVVVD